Protein AF-A0AAU9JAH0-F1 (afdb_monomer)

pLDDT: mean 71.72, std 15.36, range [41.0, 96.81]

Mean predicted aligned error: 22.95 Å

Radius of gyration: 37.87 Å; Cα contacts (8 Å, |Δi|>4): 29; chains: 1; bounding box: 98×74×91 Å

Structure (mmCIF, N/CA/C/O backbone):
data_AF-A0AAU9JAH0-F1
#
_entry.id   AF-A0AAU9JAH0-F1
#
loop_
_atom_site.group_PDB
_atom_site.id
_atom_site.type_symbol
_atom_site.label_atom_id
_atom_site.label_alt_id
_atom_site.label_comp_id
_atom_site.label_asym_id
_atom_site.label_entity_id
_atom_site.label_seq_id
_atom_site.pdbx_PDB_ins_code
_atom_site.Cartn_x
_atom_site.Cartn_y
_atom_site.Cartn_z
_atom_site.occupancy
_atom_site.B_iso_or_equiv
_atom_site.auth_seq_id
_atom_site.auth_comp_id
_atom_site.auth_asym_id
_atom_site.auth_atom_id
_atom_site.pdbx_PDB_model_num
ATOM 1 N N . MET A 1 1 ? 62.229 14.758 -7.207 1.00 41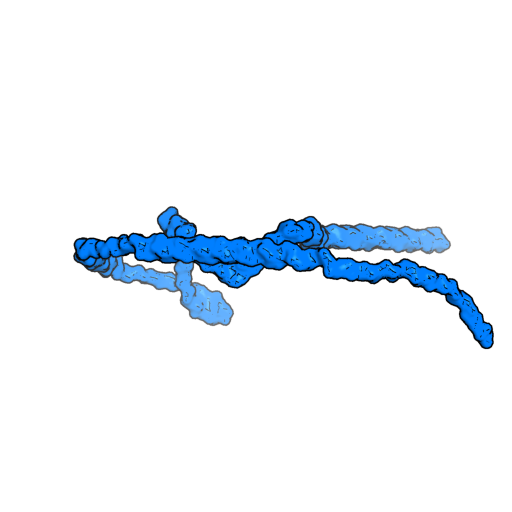.00 1 MET A N 1
ATOM 2 C CA . MET A 1 1 ? 62.268 15.992 -6.393 1.00 41.00 1 MET A CA 1
ATOM 3 C C . MET A 1 1 ? 61.024 16.781 -6.772 1.00 41.00 1 MET A C 1
ATOM 5 O O . MET A 1 1 ? 60.831 16.952 -7.964 1.00 41.00 1 MET A O 1
ATOM 9 N N . LEU A 1 2 ? 60.030 16.857 -5.874 1.00 46.00 2 LEU A N 1
ATOM 10 C CA . LEU A 1 2 ? 59.724 18.044 -5.039 1.00 46.00 2 LEU A CA 1
ATOM 11 C C . LEU A 1 2 ? 59.164 19.184 -5.923 1.00 46.00 2 LEU A C 1
ATOM 13 O O . LEU A 1 2 ? 59.814 19.528 -6.894 1.00 46.00 2 LEU A O 1
ATOM 17 N N . LEU A 1 3 ? 58.029 19.836 -5.675 1.00 46.91 3 LEU A N 1
ATOM 18 C CA . LEU A 1 3 ? 57.110 19.885 -4.540 1.00 46.91 3 LEU A CA 1
ATOM 19 C C . LEU A 1 3 ? 55.905 20.747 -4.994 1.00 46.91 3 LEU A C 1
ATOM 21 O O . LEU A 1 3 ? 56.109 21.689 -5.747 1.00 46.91 3 LEU A O 1
ATOM 25 N N . ASN A 1 4 ? 54.706 20.386 -4.535 1.00 52.72 4 ASN A N 1
ATOM 26 C CA . ASN A 1 4 ? 53.513 21.201 -4.257 1.00 52.72 4 ASN A CA 1
ATOM 27 C C . ASN A 1 4 ? 53.214 22.472 -5.073 1.00 52.72 4 ASN A C 1
ATOM 29 O O . ASN A 1 4 ? 53.900 23.468 -4.907 1.00 52.72 4 ASN A O 1
ATOM 33 N N . ASP A 1 5 ? 52.036 22.479 -5.705 1.00 54.22 5 ASP A N 1
ATOM 34 C CA . ASP A 1 5 ? 51.141 23.644 -5.721 1.00 54.22 5 ASP A CA 1
ATOM 35 C C . ASP A 1 5 ? 49.700 23.142 -5.512 1.00 54.22 5 ASP A C 1
ATOM 37 O O . ASP A 1 5 ? 49.023 22.705 -6.443 1.00 54.22 5 ASP A O 1
ATOM 41 N N . LEU A 1 6 ? 49.262 23.127 -4.247 1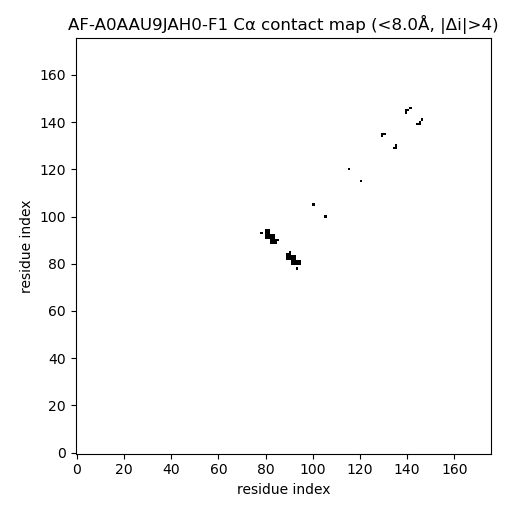.00 61.69 6 LEU A N 1
ATOM 42 C CA . LEU A 1 6 ? 47.842 23.083 -3.889 1.00 61.69 6 LEU A CA 1
ATOM 43 C C . LEU A 1 6 ? 47.337 24.534 -3.862 1.00 61.69 6 LEU A C 1
ATOM 45 O O . LEU A 1 6 ? 47.997 25.366 -3.237 1.00 61.69 6 LEU A O 1
ATOM 49 N N . PRO A 1 7 ? 46.178 24.853 -4.458 1.00 57.34 7 PRO A N 1
ATOM 50 C CA . PRO A 1 7 ? 45.516 26.117 -4.176 1.00 57.34 7 PRO A CA 1
ATOM 51 C C . PRO A 1 7 ? 45.049 26.134 -2.713 1.00 57.34 7 PRO A C 1
ATOM 53 O O . PRO A 1 7 ? 44.391 25.199 -2.257 1.00 57.34 7 PRO A O 1
ATOM 56 N N . SER A 1 8 ? 45.437 27.185 -1.986 1.00 52.28 8 SER A N 1
ATOM 57 C CA . SER A 1 8 ? 44.940 27.504 -0.647 1.00 52.28 8 SER A CA 1
ATOM 58 C C . SER A 1 8 ? 43.420 27.644 -0.668 1.00 52.28 8 SER A C 1
ATOM 60 O O . SER A 1 8 ? 42.897 28.539 -1.328 1.00 52.28 8 SER A O 1
ATOM 62 N N . ASP A 1 9 ? 42.737 26.785 0.086 1.00 51.88 9 ASP A N 1
ATOM 63 C CA . ASP A 1 9 ? 41.391 27.051 0.588 1.00 51.88 9 ASP A CA 1
ATOM 64 C C . ASP A 1 9 ? 41.479 28.246 1.548 1.00 51.88 9 ASP A C 1
ATOM 66 O O . ASP A 1 9 ? 41.999 28.140 2.664 1.00 51.88 9 ASP A O 1
ATOM 70 N N . GLU A 1 10 ? 41.006 29.403 1.092 1.00 54.75 10 GLU A N 1
ATOM 71 C CA . GLU A 1 10 ? 40.635 30.510 1.967 1.00 54.75 10 GLU A CA 1
ATOM 72 C C . GLU A 1 10 ? 39.425 30.063 2.794 1.00 54.75 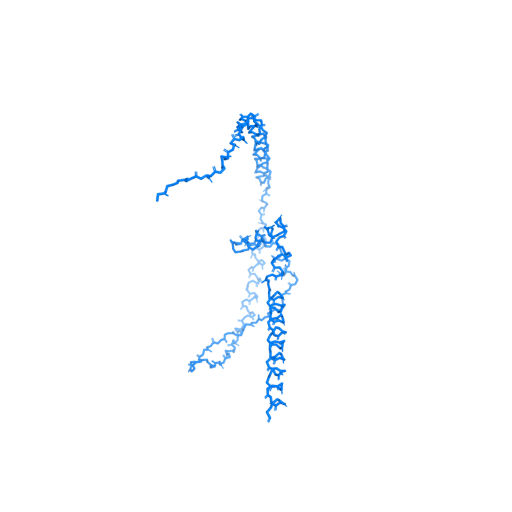10 GLU A C 1
ATOM 74 O O . GLU A 1 10 ? 38.299 29.938 2.317 1.00 54.75 10 GLU A O 1
ATOM 79 N N . SER A 1 11 ? 39.716 29.740 4.050 1.00 48.66 11 SER A N 1
ATOM 80 C CA . SER A 1 11 ? 38.765 29.364 5.085 1.00 48.66 11 SER A CA 1
ATOM 81 C C . SER A 1 11 ? 37.981 30.593 5.554 1.00 48.66 11 SER A C 1
ATOM 83 O O . SER A 1 11 ? 38.309 31.162 6.590 1.00 48.66 11 SER A O 1
ATOM 85 N N . ASP A 1 12 ? 36.931 30.965 4.824 1.00 59.16 12 ASP A N 1
ATOM 86 C CA . ASP A 1 12 ? 35.878 31.864 5.307 1.00 59.16 12 ASP A CA 1
ATOM 87 C C . ASP A 1 12 ? 34.686 31.033 5.803 1.00 59.16 12 ASP A C 1
ATOM 89 O O . ASP A 1 12 ? 33.793 30.657 5.043 1.00 59.16 12 ASP A O 1
ATOM 93 N N . SER A 1 13 ? 34.658 30.753 7.107 1.00 51.56 13 SER A N 1
ATOM 94 C CA . SER A 1 13 ? 33.395 30.544 7.818 1.00 51.56 13 SER A CA 1
ATOM 95 C C . SER A 1 13 ? 33.577 30.788 9.316 1.00 51.56 13 SER A C 1
ATOM 97 O O . SER A 1 13 ? 33.683 29.851 10.111 1.00 51.56 13 SER A O 1
ATOM 99 N N . ASP A 1 14 ? 33.570 32.063 9.698 1.00 54.78 14 ASP A N 1
ATOM 100 C CA . ASP A 1 14 ? 33.265 32.511 11.058 1.00 54.78 14 ASP A CA 1
ATOM 101 C C . ASP A 1 14 ? 31.785 32.224 11.369 1.00 54.78 14 ASP A C 1
ATOM 103 O O . ASP A 1 14 ? 30.932 33.111 11.369 1.00 54.78 14 ASP A O 1
ATOM 107 N N . TYR A 1 15 ? 31.451 30.951 11.584 1.00 61.56 15 TYR A N 1
ATOM 108 C CA . TYR A 1 15 ? 30.151 30.565 12.121 1.00 61.56 15 TYR A CA 1
ATOM 109 C C . TYR A 1 15 ? 30.260 30.439 13.642 1.00 61.56 15 TYR A C 1
ATOM 111 O O . TYR A 1 15 ? 30.583 29.377 14.175 1.00 61.56 15 TYR A O 1
ATOM 119 N N . GLU A 1 16 ? 29.997 31.541 14.344 1.00 61.97 16 GLU A N 1
ATOM 120 C CA . GLU A 1 16 ? 29.670 31.501 15.768 1.00 61.97 16 GLU A CA 1
ATOM 121 C C . GLU A 1 16 ? 28.219 31.011 15.930 1.00 61.97 16 GLU A C 1
ATOM 123 O O . GLU A 1 16 ? 27.299 31.631 15.389 1.00 61.97 16 GLU A O 1
ATOM 128 N N . PRO A 1 17 ? 27.963 29.906 16.653 1.00 49.09 17 PRO A N 1
ATOM 129 C CA . PRO A 1 17 ? 26.601 29.498 16.953 1.00 49.09 17 PRO A CA 1
ATOM 130 C C . PRO A 1 17 ? 26.022 30.419 18.035 1.00 49.09 17 PRO A C 1
ATOM 132 O O . PRO A 1 17 ? 26.436 30.382 19.196 1.00 49.09 17 PRO A O 1
ATOM 135 N N . ASP A 1 18 ? 25.043 31.233 17.648 1.00 54.09 18 ASP A N 1
ATOM 136 C CA . ASP A 1 18 ? 24.258 32.092 18.536 1.00 54.09 18 ASP A CA 1
ATOM 137 C C . ASP A 1 18 ? 23.456 31.229 19.539 1.00 54.09 18 ASP A C 1
ATOM 139 O O . ASP A 1 18 ? 22.384 30.706 19.240 1.00 54.09 18 ASP A O 1
ATOM 143 N N . GLN A 1 19 ? 23.971 31.046 20.761 1.00 51.03 19 GLN A N 1
ATOM 144 C CA . GLN A 1 19 ? 23.312 30.279 21.835 1.00 51.03 19 GLN A CA 1
ATOM 145 C C . GLN A 1 19 ? 22.232 31.082 22.589 1.00 51.03 19 GLN A C 1
ATOM 147 O O . GLN A 1 19 ? 22.224 31.127 23.819 1.00 51.03 19 GLN A O 1
ATOM 152 N N . LYS A 1 20 ? 21.316 31.763 21.891 1.00 53.59 20 LYS A N 1
ATOM 153 C CA . LYS A 1 20 ? 20.317 32.639 22.545 1.00 53.59 20 LYS A CA 1
ATOM 154 C C . LYS A 1 20 ? 18.854 32.383 22.184 1.00 53.59 20 LYS A C 1
ATOM 156 O O . LYS A 1 20 ? 18.048 33.305 22.293 1.00 53.59 20 LYS A O 1
ATOM 161 N N . GLU A 1 21 ? 18.469 31.152 21.847 1.00 51.31 21 GLU A N 1
ATOM 162 C CA . GLU A 1 21 ? 17.047 30.848 21.588 1.00 51.31 21 GLU A CA 1
ATOM 163 C C . GLU A 1 21 ? 16.408 29.762 22.473 1.00 51.31 21 GLU A C 1
ATOM 165 O O . GLU A 1 21 ? 15.179 29.676 22.518 1.00 51.31 21 GLU A O 1
ATOM 170 N N . ASP A 1 22 ? 17.169 29.035 23.297 1.00 49.78 22 ASP A N 1
ATOM 171 C CA . ASP A 1 22 ? 16.619 27.860 23.997 1.00 49.78 22 ASP A CA 1
ATOM 172 C C . ASP A 1 22 ? 15.890 28.158 25.327 1.00 49.78 22 ASP A C 1
ATOM 174 O O . ASP A 1 22 ? 15.022 27.394 25.747 1.00 49.78 22 ASP A O 1
ATOM 178 N N . GLU A 1 23 ? 16.119 29.301 25.984 1.00 52.00 23 GLU A N 1
ATOM 179 C CA . GLU A 1 23 ? 15.505 29.564 27.306 1.00 52.00 23 GLU A CA 1
ATOM 180 C C . GLU A 1 23 ? 14.025 30.002 27.263 1.00 52.00 23 GLU A C 1
ATOM 182 O O . GLU A 1 23 ? 13.372 30.123 28.305 1.00 52.00 23 GLU A O 1
ATOM 187 N N . LYS A 1 24 ? 13.440 30.243 26.080 1.00 48.84 24 LYS A N 1
ATOM 188 C CA . LYS A 1 24 ? 12.023 30.650 25.971 1.00 48.84 24 LYS A CA 1
ATOM 189 C C . LYS A 1 24 ? 11.041 29.502 25.747 1.00 48.84 24 LYS A C 1
ATOM 191 O O . LYS A 1 24 ? 9.850 29.714 25.980 1.00 48.84 24 LYS A O 1
ATOM 196 N N . GLN A 1 25 ? 11.495 28.315 25.347 1.00 47.06 25 GLN A N 1
ATOM 197 C CA . GLN A 1 25 ? 10.595 27.191 25.057 1.00 47.06 25 GLN A CA 1
ATOM 198 C C . GLN A 1 25 ? 10.293 26.319 26.290 1.00 47.06 25 GLN A C 1
ATOM 200 O O . GLN A 1 25 ? 9.156 25.878 26.449 1.00 47.06 25 GLN A O 1
ATOM 205 N N . GLU A 1 26 ? 11.213 26.198 27.254 1.00 48.56 26 GLU A N 1
ATOM 206 C CA . GLU A 1 26 ? 10.994 25.391 28.474 1.00 48.56 26 GLU A CA 1
ATOM 207 C C . GLU A 1 26 ? 9.884 25.931 29.404 1.00 48.56 26 GLU A C 1
ATOM 209 O O . GLU A 1 26 ? 9.272 25.196 30.187 1.00 48.56 26 GLU A O 1
ATOM 214 N N . LYS A 1 27 ? 9.561 27.229 29.326 1.00 49.12 27 LYS A N 1
ATOM 215 C CA . LYS A 1 27 ? 8.553 27.851 30.205 1.00 49.12 27 LYS A CA 1
ATOM 216 C C . LYS A 1 27 ? 7.116 27.746 29.678 1.00 49.12 27 LYS A C 1
ATOM 218 O O . LYS A 1 27 ? 6.179 28.053 30.418 1.00 49.12 27 LYS A O 1
ATOM 223 N N . ALA A 1 28 ? 6.935 27.344 28.419 1.00 50.09 28 ALA A N 1
ATOM 224 C CA . ALA A 1 28 ? 5.617 27.144 27.821 1.00 50.09 28 ALA A CA 1
ATOM 225 C C . ALA A 1 28 ? 5.087 25.722 28.083 1.00 50.09 28 ALA A C 1
ATOM 227 O O . ALA A 1 28 ? 3.946 25.582 28.515 1.00 50.09 28 ALA A O 1
ATOM 228 N N . GLU A 1 29 ? 5.928 24.690 27.957 1.00 53.00 29 GLU A N 1
ATOM 229 C CA . GLU A 1 29 ? 5.510 23.287 28.133 1.00 53.00 29 GLU A CA 1
ATOM 230 C C . GLU A 1 29 ? 5.166 22.905 29.584 1.00 53.00 29 GLU A C 1
ATOM 232 O O . GLU A 1 29 ? 4.332 22.029 29.823 1.00 53.00 29 GLU A O 1
ATOM 237 N N . SER A 1 30 ? 5.743 23.583 30.581 1.00 56.31 30 SER A N 1
ATOM 238 C CA . SER A 1 30 ? 5.451 23.303 31.998 1.00 56.31 30 SER A CA 1
ATOM 239 C C . SER A 1 30 ? 4.030 23.701 32.419 1.00 56.31 30 SER A C 1
ATOM 241 O O . SER A 1 30 ? 3.439 23.053 33.281 1.00 56.31 30 SER A O 1
ATOM 243 N N . ARG A 1 31 ? 3.433 24.716 31.780 1.00 58.25 31 ARG A N 1
ATOM 244 C CA . ARG A 1 31 ? 2.074 25.186 32.107 1.00 58.25 31 ARG A CA 1
ATOM 245 C C . ARG A 1 31 ? 0.983 24.249 31.599 1.00 58.25 31 ARG A C 1
ATOM 247 O O . ARG A 1 31 ? -0.061 24.123 32.241 1.00 58.25 31 ARG A O 1
ATOM 254 N N . ASP A 1 32 ? 1.233 23.577 30.482 1.00 60.47 32 ASP A N 1
ATOM 255 C CA . ASP A 1 32 ? 0.269 22.659 29.876 1.00 60.47 32 ASP A CA 1
ATOM 256 C C . ASP A 1 32 ? 0.224 21.310 30.614 1.00 60.47 32 ASP A C 1
ATOM 258 O O . ASP A 1 32 ? -0.847 20.716 30.763 1.00 60.47 32 ASP A O 1
ATOM 262 N N . LEU A 1 33 ? 1.350 20.873 31.193 1.00 59.50 33 LEU A N 1
ATOM 263 C CA . LEU A 1 33 ? 1.415 19.674 32.038 1.00 59.50 33 LEU A CA 1
ATOM 264 C C . LEU A 1 33 ? 0.647 19.829 33.358 1.00 59.50 33 LEU A C 1
ATOM 266 O O . LEU A 1 33 ? 0.005 18.878 33.810 1.00 59.50 33 LEU A O 1
ATOM 270 N N . ASP A 1 34 ? 0.677 21.012 33.970 1.00 69.38 34 ASP A N 1
ATOM 271 C CA . ASP A 1 34 ? -0.043 21.266 35.223 1.00 69.38 34 ASP A CA 1
ATOM 272 C C . ASP A 1 34 ? -1.559 21.356 35.002 1.00 69.38 34 ASP A C 1
ATOM 274 O O . ASP A 1 34 ? -2.345 20.879 35.826 1.00 69.38 34 ASP A O 1
ATOM 278 N N . LYS A 1 35 ? -1.984 21.871 33.842 1.00 74.56 35 LYS A N 1
ATOM 279 C CA . LYS A 1 35 ? -3.397 21.923 33.449 1.00 74.56 35 LYS A CA 1
ATOM 280 C C . LYS A 1 35 ? -3.964 20.525 33.168 1.00 74.56 35 LYS A C 1
ATOM 282 O O . LYS A 1 35 ? -5.052 20.204 33.640 1.00 74.56 35 LYS A O 1
ATOM 287 N N . ALA A 1 36 ? -3.190 19.665 32.500 1.00 73.25 36 ALA A N 1
ATOM 288 C CA . ALA A 1 36 ? -3.570 18.277 32.229 1.00 73.25 36 ALA A CA 1
ATOM 289 C C . ALA A 1 36 ? -3.660 17.412 33.504 1.00 73.25 36 ALA A C 1
ATOM 291 O O . ALA A 1 36 ? -4.523 16.537 33.612 1.00 73.25 36 ALA A O 1
ATOM 292 N N . LYS A 1 37 ? -2.798 17.660 34.501 1.00 76.75 37 LYS A N 1
ATOM 293 C CA . LYS A 1 37 ? -2.857 16.962 35.799 1.00 76.75 37 LYS A CA 1
ATOM 294 C C . LYS A 1 37 ? -4.109 17.329 36.598 1.00 76.75 37 LYS A C 1
ATOM 296 O O . LYS A 1 37 ? -4.732 16.435 37.168 1.00 76.75 37 LYS A O 1
ATOM 301 N N . ALA A 1 38 ? -4.503 18.603 36.596 1.00 76.19 38 ALA A N 1
ATOM 302 C CA . ALA A 1 38 ? -5.715 19.057 37.278 1.00 76.19 38 ALA A CA 1
ATOM 303 C C . ALA A 1 38 ? -6.996 18.455 36.665 1.00 76.19 38 ALA A C 1
ATOM 305 O O . ALA A 1 38 ? -7.920 18.087 37.390 1.00 76.19 38 ALA A O 1
ATOM 306 N N . GLU A 1 39 ? -7.036 18.293 35.340 1.00 75.62 39 GLU A N 1
ATOM 307 C CA . GLU A 1 39 ? -8.181 17.712 34.629 1.00 75.62 39 GLU A CA 1
ATOM 308 C C . GLU A 1 39 ? -8.333 16.201 34.905 1.00 75.62 39 GLU A C 1
ATOM 310 O O . GLU A 1 39 ? -9.437 15.706 35.136 1.00 75.62 39 GLU A O 1
ATOM 315 N N . LEU A 1 40 ? -7.218 15.465 35.006 1.00 73.00 40 LEU A N 1
ATOM 316 C CA . LEU A 1 40 ? -7.220 14.051 35.406 1.00 73.00 40 LEU A CA 1
ATOM 317 C C . LEU A 1 40 ? -7.741 13.828 36.832 1.00 73.00 40 LEU A C 1
ATOM 319 O O . LEU A 1 40 ? -8.394 12.816 37.105 1.00 73.00 40 LEU A O 1
ATOM 323 N N . GLU A 1 41 ? -7.455 14.749 37.749 1.00 78.75 41 GLU A N 1
ATOM 324 C CA . GLU A 1 41 ? -7.884 14.639 39.143 1.00 78.75 41 GLU A CA 1
ATOM 325 C C . GLU A 1 41 ? -9.389 14.907 39.305 1.00 78.75 41 GLU A C 1
ATOM 327 O O . GLU A 1 41 ? -10.057 14.202 40.067 1.00 78.75 41 GLU A O 1
ATOM 332 N N . GLN A 1 42 ? -9.952 15.818 38.504 1.00 70.88 42 GLN A N 1
ATOM 333 C CA . GLN A 1 42 ? -11.401 16.049 38.435 1.00 70.88 42 GLN A CA 1
ATOM 334 C C . GLN A 1 42 ? -12.154 14.833 37.878 1.00 70.88 42 GLN A C 1
ATOM 336 O O . GLN A 1 42 ? -13.117 14.374 38.494 1.00 70.88 42 GLN A O 1
ATOM 341 N N . ILE A 1 43 ? -11.664 14.226 36.791 1.00 71.50 43 ILE A N 1
ATOM 342 C CA . ILE A 1 43 ? -12.269 13.011 36.212 1.00 71.50 43 ILE A CA 1
ATOM 343 C C . ILE A 1 43 ? -12.263 11.857 37.228 1.00 71.50 43 ILE A C 1
ATOM 345 O O . ILE A 1 43 ? -13.221 11.086 37.326 1.00 71.50 43 ILE A O 1
ATOM 349 N N . LYS A 1 44 ? -11.201 11.734 38.031 1.00 73.12 44 LYS A N 1
ATOM 350 C CA . LYS A 1 44 ? -11.092 10.687 39.057 1.00 73.12 44 LYS A CA 1
ATOM 351 C C . LYS A 1 44 ? -12.114 10.865 40.186 1.00 73.12 44 LYS A C 1
ATOM 353 O O . LYS A 1 44 ? -12.617 9.868 40.707 1.00 73.12 44 LYS A O 1
ATOM 358 N N . GLN A 1 45 ? -12.437 12.106 40.547 1.00 66.44 45 GLN A N 1
ATOM 359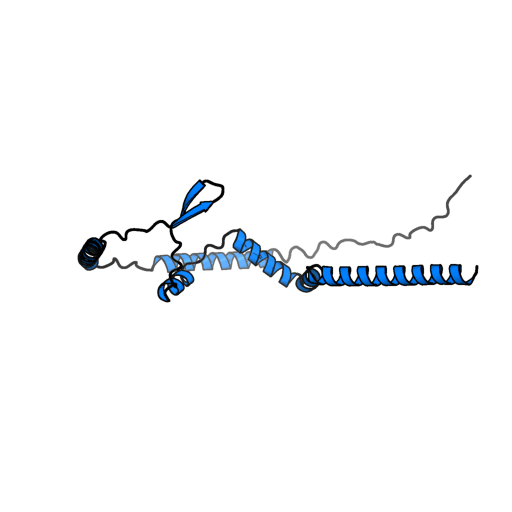 C CA . GLN A 1 45 ? -13.474 12.405 41.536 1.00 66.44 45 GLN A CA 1
ATOM 360 C C . GLN A 1 45 ? -14.890 12.181 40.978 1.00 66.44 45 GLN A C 1
ATOM 362 O O . GLN A 1 45 ? -15.726 11.624 41.689 1.00 66.44 45 GLN A O 1
ATOM 367 N N . GLU A 1 46 ? -15.150 12.503 39.706 1.00 61.66 46 GLU A N 1
ATOM 368 C CA . GLU A 1 46 ? -16.452 12.249 39.062 1.00 61.66 46 GLU A CA 1
ATOM 369 C C . GLU A 1 46 ? -16.771 10.755 38.898 1.00 61.66 46 GLU A C 1
ATOM 371 O O . GLU A 1 46 ? -17.916 10.339 39.071 1.00 61.66 46 GLU A O 1
ATOM 376 N N . VAL A 1 47 ? -15.772 9.905 38.643 1.00 58.72 47 VAL A N 1
ATOM 377 C CA . VAL A 1 47 ? -15.987 8.447 38.560 1.00 58.72 47 VAL A CA 1
ATOM 378 C C . VAL A 1 47 ? -16.306 7.835 39.934 1.00 58.72 47 VAL A C 1
ATOM 380 O O . VAL A 1 47 ? -17.006 6.825 40.014 1.00 58.72 47 VAL A O 1
ATOM 383 N N . SER A 1 48 ? -15.859 8.453 41.032 1.00 49.53 48 SER A N 1
ATOM 384 C CA . SER A 1 48 ? -16.080 7.937 42.390 1.00 49.53 48 SER A CA 1
ATOM 385 C C . SER A 1 48 ? -17.497 8.181 42.934 1.00 49.53 48 SER A C 1
ATOM 387 O O . SER A 1 48 ? -17.858 7.574 43.944 1.00 49.53 48 SER A O 1
ATOM 389 N N . THR A 1 49 ? -18.305 9.046 42.314 1.00 49.22 49 THR A N 1
ATOM 390 C CA . THR A 1 49 ? -19.662 9.386 42.790 1.00 49.22 49 THR A CA 1
ATOM 391 C C . THR A 1 49 ? -20.775 8.601 42.094 1.00 49.22 49 THR A C 1
ATOM 393 O O . THR A 1 49 ? -21.940 8.710 42.487 1.00 49.22 49 THR A O 1
ATOM 396 N N . GLN A 1 50 ? -20.445 7.731 41.132 1.00 50.00 50 GLN A N 1
ATOM 397 C CA . GLN A 1 50 ? -21.412 6.794 40.561 1.00 50.00 50 GLN A CA 1
ATOM 398 C C . GLN A 1 50 ? -21.696 5.654 41.544 1.00 50.00 50 GLN A C 1
ATOM 400 O O . GLN A 1 50 ? -21.048 4.610 41.585 1.00 50.00 50 GLN A O 1
ATOM 405 N N . LYS A 1 51 ? -22.703 5.915 42.372 1.00 49.62 51 LYS A N 1
ATOM 406 C CA . LYS A 1 51 ? -23.389 5.000 43.278 1.00 49.62 51 LYS A CA 1
ATOM 407 C C . LYS A 1 51 ? -23.812 3.738 42.512 1.00 49.62 51 LYS A C 1
ATOM 409 O O . LYS A 1 51 ? -24.788 3.751 41.771 1.00 49.62 51 LYS A O 1
ATOM 414 N N . ILE A 1 52 ? -23.066 2.650 42.691 1.00 48.69 52 ILE A N 1
ATOM 415 C CA . ILE A 1 52 ? -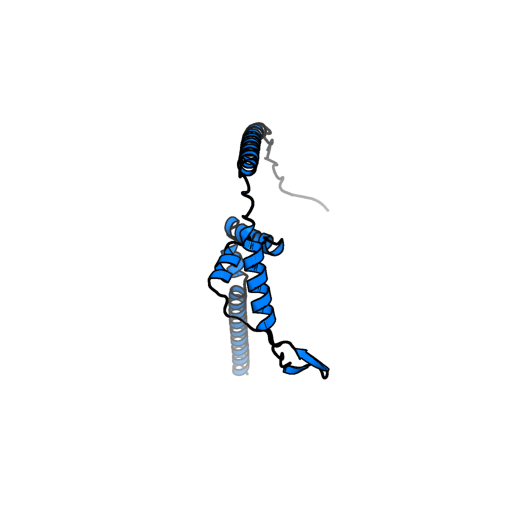23.429 1.322 42.187 1.00 48.69 52 ILE A CA 1
ATOM 416 C C . ILE A 1 52 ? -24.662 0.863 42.972 1.00 48.69 52 ILE A C 1
ATOM 418 O O . ILE A 1 52 ? -24.577 0.508 44.150 1.00 48.69 52 ILE A O 1
ATOM 422 N N . GLU A 1 53 ? -25.827 0.924 42.334 1.00 49.81 53 GLU A N 1
ATOM 423 C CA . GLU A 1 53 ? -27.059 0.357 42.869 1.00 49.81 53 GLU A CA 1
ATOM 424 C C . GLU A 1 53 ? -26.921 -1.168 42.945 1.00 49.81 53 GLU A C 1
ATOM 426 O O . GLU A 1 53 ? -26.601 -1.843 41.967 1.00 49.81 53 GLU A O 1
ATOM 431 N N . LYS A 1 54 ? -27.134 -1.715 44.145 1.00 59.16 54 LYS A N 1
ATOM 432 C CA . LYS A 1 54 ? -27.137 -3.159 44.387 1.00 59.16 54 LYS A CA 1
ATOM 433 C C . LYS A 1 54 ? -28.268 -3.807 43.569 1.00 59.16 54 LYS A C 1
ATOM 435 O O . LYS A 1 54 ? -29.402 -3.327 43.651 1.00 59.16 54 LYS A O 1
ATOM 440 N N . PRO A 1 55 ? -28.012 -4.891 42.815 1.00 44.25 55 PRO A N 1
ATOM 441 C CA . PRO A 1 55 ? -29.067 -5.584 42.092 1.00 44.25 55 PRO A CA 1
ATOM 442 C C . PRO A 1 55 ? -30.034 -6.259 43.075 1.00 44.25 55 PRO A C 1
ATOM 444 O O . PRO A 1 55 ? -29.626 -6.864 44.064 1.00 44.25 55 PRO A O 1
ATOM 447 N N . LYS A 1 56 ? -31.329 -6.108 42.790 1.00 51.25 56 LYS A N 1
ATOM 448 C CA . LYS A 1 56 ? -32.461 -6.608 43.578 1.00 51.25 56 LYS A CA 1
ATOM 449 C C . LYS A 1 56 ? -32.445 -8.145 43.642 1.00 51.25 56 LYS A C 1
ATOM 451 O O . LYS A 1 56 ? -32.264 -8.810 42.625 1.00 51.25 56 LYS A O 1
ATOM 456 N N . GLU A 1 57 ? -32.685 -8.687 44.833 1.00 56.56 57 GLU A N 1
ATOM 457 C CA . GLU A 1 57 ? -32.559 -10.109 45.211 1.00 56.56 57 GLU A CA 1
ATOM 458 C C . GLU A 1 57 ? -33.539 -11.065 44.491 1.00 56.56 57 GLU A C 1
ATOM 460 O O . GLU A 1 57 ? -33.330 -12.275 44.482 1.00 56.56 57 GLU A O 1
ATOM 465 N N . ASN A 1 58 ? -34.540 -10.541 43.778 1.00 57.53 58 ASN A N 1
ATOM 466 C CA . ASN A 1 58 ? -35.566 -11.332 43.077 1.00 57.53 58 ASN A CA 1
ATOM 467 C C . ASN A 1 58 ? -35.057 -12.064 41.813 1.00 57.53 58 ASN A C 1
ATOM 469 O O . ASN A 1 58 ? -35.817 -12.776 41.166 1.00 57.53 58 ASN A O 1
ATOM 473 N N . SER A 1 59 ? -33.785 -11.883 41.447 1.00 60.38 59 SER A N 1
ATOM 474 C CA . SER A 1 59 ? -33.155 -12.487 40.261 1.00 60.38 59 SER A CA 1
ATOM 475 C C . SER A 1 59 ? -32.648 -13.917 40.505 1.00 60.38 59 SER A C 1
ATOM 477 O O . SER A 1 59 ? -32.561 -14.717 39.574 1.00 60.38 59 SER A O 1
ATOM 479 N N . LEU A 1 60 ? -32.343 -14.283 41.756 1.00 65.69 60 LEU A N 1
ATOM 480 C CA . LEU A 1 60 ? -31.703 -15.571 42.052 1.00 65.69 60 LEU A CA 1
ATOM 481 C C . LEU A 1 60 ? -32.641 -16.765 41.841 1.00 65.69 60 LEU A C 1
ATOM 483 O O . LEU A 1 60 ? -32.218 -17.785 41.303 1.00 65.69 60 LEU A O 1
ATOM 487 N N . GLU A 1 61 ? -33.915 -16.643 42.206 1.00 74.00 61 GLU A N 1
ATOM 488 C CA . GLU A 1 61 ? -34.891 -17.725 42.027 1.00 74.00 61 GLU A CA 1
ATOM 489 C C . GLU A 1 61 ? -35.239 -17.945 40.551 1.00 74.00 61 GLU A C 1
ATOM 491 O O . GLU A 1 61 ? -35.348 -19.084 40.091 1.00 74.00 61 GLU A O 1
ATOM 496 N N . GLU A 1 62 ? -35.342 -16.861 39.781 1.00 69.88 62 GLU A N 1
ATOM 497 C CA . GLU A 1 62 ? -35.575 -16.923 38.339 1.00 69.88 62 GLU A CA 1
ATOM 498 C C . GLU A 1 62 ? -34.354 -17.508 37.612 1.00 69.88 62 GLU A C 1
ATOM 500 O O . GLU A 1 62 ? -34.500 -18.398 36.769 1.00 69.88 62 GLU A O 1
ATOM 505 N N . ALA A 1 63 ? -33.141 -17.123 38.023 1.00 71.44 63 ALA A N 1
ATOM 506 C CA . ALA A 1 63 ? -31.893 -17.685 37.512 1.00 71.44 63 ALA A CA 1
ATOM 507 C C . ALA A 1 63 ? -31.751 -19.186 37.818 1.00 71.44 63 ALA A C 1
ATOM 509 O O . ALA A 1 63 ? -31.339 -19.952 36.945 1.00 71.44 63 ALA A O 1
ATOM 510 N N . LEU A 1 64 ? -32.134 -19.639 39.017 1.00 79.19 64 LEU A N 1
ATOM 511 C CA . LEU A 1 64 ? -32.105 -21.060 39.382 1.00 79.19 64 LEU A CA 1
ATOM 512 C C . LEU A 1 64 ? -33.124 -21.880 38.582 1.00 79.19 64 LEU A C 1
ATOM 514 O O . LEU A 1 64 ? -32.813 -22.990 38.145 1.00 79.19 64 LEU A O 1
ATOM 518 N N . LYS A 1 65 ? -34.311 -21.324 38.324 1.00 79.62 65 LYS A N 1
ATOM 519 C CA . LYS A 1 65 ? -35.357 -21.976 37.524 1.00 79.62 65 LYS A CA 1
ATOM 520 C C . LYS A 1 65 ? -34.961 -22.089 36.049 1.00 79.62 65 LYS A C 1
ATOM 522 O O . LYS A 1 65 ? -35.213 -23.115 35.417 1.00 79.62 65 LYS A O 1
ATOM 527 N N . ILE A 1 66 ? -34.282 -21.073 35.514 1.00 77.06 66 ILE A N 1
ATOM 528 C CA . ILE A 1 66 ? -33.688 -21.102 34.171 1.00 77.06 66 ILE A CA 1
ATOM 529 C C . ILE A 1 66 ? -32.551 -22.131 34.113 1.00 77.06 66 ILE A C 1
ATOM 531 O O . ILE A 1 66 ? -32.512 -22.939 33.186 1.00 77.06 66 ILE A O 1
ATOM 535 N N . ALA A 1 67 ? -31.674 -22.172 35.119 1.00 73.12 67 ALA A N 1
ATOM 536 C CA . ALA A 1 67 ? -30.574 -23.134 35.186 1.00 73.12 67 ALA A CA 1
ATOM 537 C C . ALA A 1 67 ? -31.065 -24.593 35.253 1.00 73.12 67 ALA A C 1
ATOM 539 O O . ALA A 1 67 ? -30.517 -25.457 34.569 1.00 73.12 67 ALA A O 1
ATOM 540 N N . GLN A 1 68 ? -32.124 -24.873 36.021 1.00 76.31 68 GLN A N 1
ATOM 541 C CA . GLN A 1 68 ? -32.749 -26.200 36.058 1.00 76.31 68 GLN A CA 1
ATOM 542 C C . GLN A 1 68 ? -33.370 -26.577 34.708 1.00 76.31 68 GLN A C 1
ATOM 544 O O . GLN A 1 68 ? -33.136 -27.681 34.220 1.00 76.31 68 GLN A O 1
ATOM 549 N N . LYS A 1 69 ? -34.065 -25.641 34.050 1.00 75.50 69 LYS A N 1
ATOM 550 C CA . LYS A 1 69 ? -34.664 -25.882 32.731 1.00 75.50 69 LYS A CA 1
ATOM 551 C C . LYS A 1 69 ? -33.620 -26.126 31.635 1.00 75.50 69 LYS A C 1
ATOM 553 O O . LYS A 1 69 ? -33.857 -26.930 30.737 1.00 75.50 69 LYS A O 1
ATOM 558 N N . ILE A 1 70 ? -32.456 -25.480 31.722 1.00 67.56 70 ILE A N 1
ATOM 559 C CA . ILE A 1 70 ? -31.321 -25.739 30.823 1.00 67.56 70 ILE A CA 1
ATOM 560 C C . ILE A 1 70 ? -30.761 -27.146 31.072 1.00 67.56 70 ILE A C 1
ATOM 562 O O . ILE A 1 70 ? -30.584 -27.902 30.117 1.00 67.56 70 ILE A O 1
ATOM 566 N N . LYS A 1 71 ? -30.586 -27.535 32.343 1.00 69.06 71 LYS A N 1
ATOM 567 C CA . LYS A 1 71 ? -30.058 -28.851 32.737 1.00 69.06 71 LYS A CA 1
ATOM 568 C C . LYS A 1 71 ? -30.948 -30.024 32.303 1.00 69.06 71 LYS A C 1
ATOM 570 O O . LYS A 1 71 ? -30.430 -31.094 32.007 1.00 69.06 71 LYS A O 1
ATOM 575 N N . GLU A 1 72 ? -32.262 -29.829 32.227 1.00 60.41 72 GLU A N 1
ATOM 576 C CA . GLU A 1 72 ? -33.214 -30.841 31.736 1.00 60.41 72 GLU A CA 1
ATOM 577 C C . GLU A 1 72 ? -33.251 -30.951 30.200 1.00 60.41 72 GLU A C 1
ATOM 579 O O . GLU A 1 72 ? -33.615 -31.997 29.667 1.00 60.41 72 GLU A O 1
ATOM 584 N N . SER A 1 73 ? -32.841 -29.903 29.475 1.00 57.00 73 SER A N 1
ATOM 585 C CA . SER A 1 73 ? -32.803 -29.891 28.002 1.00 57.00 73 SER A CA 1
ATOM 586 C C . SER A 1 73 ? -31.485 -30.394 27.394 1.00 57.00 73 SER A C 1
ATOM 588 O O . SER A 1 73 ? -31.412 -30.639 26.190 1.00 57.00 73 SER A O 1
ATOM 590 N N . GLU A 1 74 ? -30.452 -30.604 28.214 1.00 51.38 74 GLU A N 1
ATOM 591 C CA . GLU A 1 74 ? -29.166 -31.174 27.805 1.00 51.38 74 GLU A CA 1
ATOM 592 C C . GLU A 1 74 ? -29.149 -32.702 27.980 1.00 51.38 74 GLU A C 1
ATOM 594 O O . GLU A 1 74 ? -28.325 -33.271 28.696 1.00 51.38 74 GLU A O 1
ATOM 599 N N . SER A 1 75 ? -30.017 -33.415 27.254 1.00 52.91 75 SER A N 1
ATOM 600 C CA . SER A 1 75 ? -29.632 -34.757 26.811 1.00 52.91 75 SER A CA 1
ATOM 601 C C . SER A 1 75 ? -28.424 -34.571 25.889 1.00 52.91 75 SER A C 1
ATOM 603 O O . SER A 1 75 ? -28.573 -34.068 24.773 1.00 52.91 75 SER A O 1
ATOM 605 N N . ALA A 1 76 ? -27.234 -34.868 26.412 1.00 52.22 76 ALA A N 1
ATOM 606 C CA . ALA A 1 76 ? -25.933 -34.590 25.813 1.00 52.22 76 ALA A CA 1
ATOM 607 C C . ALA A 1 76 ? -25.933 -34.695 24.272 1.00 52.22 76 ALA A C 1
ATOM 609 O O . ALA A 1 76 ? -26.251 -35.765 23.738 1.00 52.22 76 ALA A O 1
ATOM 610 N N . PRO A 1 77 ? -25.556 -33.636 23.527 1.00 52.00 77 PRO A N 1
ATOM 611 C CA . PRO A 1 77 ? -25.369 -33.766 22.095 1.00 52.00 77 PRO A CA 1
ATOM 612 C C . PRO A 1 77 ? -24.197 -34.720 21.878 1.00 52.00 77 PRO A C 1
ATOM 614 O O . PRO A 1 77 ? -23.057 -34.408 22.224 1.00 52.00 77 PRO A O 1
ATOM 617 N N . GLN A 1 78 ? -24.475 -35.900 21.324 1.00 54.19 78 GLN A N 1
ATOM 618 C CA . GLN A 1 78 ? -23.441 -36.820 20.870 1.00 54.19 78 GLN A CA 1
ATOM 619 C C . GLN A 1 78 ? -22.602 -36.094 19.811 1.00 54.19 78 GLN A C 1
ATOM 621 O O . GLN A 1 78 ? -22.994 -35.981 18.649 1.00 54.19 78 GLN A O 1
ATOM 626 N N . MET A 1 79 ? -21.465 -35.532 20.228 1.00 50.47 79 MET A N 1
ATOM 627 C CA . MET A 1 79 ? -20.514 -34.890 19.333 1.00 50.47 79 MET A CA 1
ATOM 628 C C . MET A 1 79 ? -19.900 -35.975 18.456 1.00 50.47 79 MET A C 1
ATOM 630 O O . MET A 1 79 ? -19.013 -36.713 18.879 1.00 50.47 79 MET A O 1
ATOM 634 N N . GLN A 1 80 ? -20.408 -36.101 17.233 1.00 61.66 80 GLN A N 1
ATOM 635 C CA . GLN A 1 80 ? -19.829 -36.991 16.239 1.00 61.66 80 GLN A CA 1
ATOM 636 C C . GLN A 1 80 ? -18.448 -36.447 15.861 1.00 61.66 80 GLN A C 1
ATOM 638 O O . GLN A 1 80 ? -18.320 -35.388 15.245 1.00 61.66 80 GLN A O 1
ATOM 643 N N . THR A 1 81 ? -17.403 -37.151 16.290 1.00 59.19 81 THR A N 1
ATOM 644 C CA . THR A 1 81 ? -16.022 -36.841 15.934 1.00 59.19 81 THR A CA 1
ATOM 645 C C . THR A 1 81 ? -15.784 -37.221 14.477 1.00 59.19 81 THR A C 1
ATOM 647 O O . THR A 1 81 ? -16.092 -38.332 14.040 1.00 59.19 81 THR A O 1
ATOM 650 N N . ILE A 1 82 ? -15.239 -36.288 13.696 1.00 66.50 82 ILE A N 1
ATOM 651 C CA . ILE A 1 82 ? -14.859 -36.563 12.311 1.00 66.50 82 ILE A CA 1
ATOM 652 C C . ILE A 1 82 ? -13.472 -37.206 12.353 1.00 66.50 82 ILE A C 1
ATOM 654 O O . ILE A 1 82 ? -12.508 -36.593 12.811 1.00 66.50 82 ILE A O 1
ATOM 658 N N . LYS A 1 83 ? -13.368 -38.456 11.894 1.00 68.69 83 LYS A N 1
ATOM 659 C CA . LYS A 1 83 ? -12.085 -39.159 11.771 1.00 68.69 83 LYS A CA 1
ATOM 660 C C . LYS A 1 83 ? -11.328 -38.588 10.570 1.00 68.69 83 LYS A C 1
ATOM 662 O O . LYS A 1 83 ? -11.677 -38.893 9.432 1.00 68.69 83 LYS A O 1
ATOM 667 N N . ALA A 1 84 ? -10.306 -37.772 10.816 1.00 67.00 84 ALA A N 1
ATOM 668 C CA . ALA A 1 84 ? -9.401 -37.275 9.784 1.00 67.00 84 ALA A CA 1
ATOM 669 C C . ALA A 1 84 ? -8.007 -37.899 9.967 1.00 67.00 84 ALA A C 1
ATOM 671 O O . ALA A 1 84 ? -7.507 -38.006 11.086 1.00 67.00 84 ALA A O 1
ATOM 672 N N . LYS A 1 85 ? -7.388 -38.333 8.863 1.00 71.19 85 LYS A N 1
ATOM 673 C CA . LYS A 1 85 ? -6.026 -38.885 8.855 1.00 71.19 85 LYS A CA 1
ATOM 674 C C . LYS A 1 85 ? -5.048 -37.781 8.468 1.00 71.19 85 LYS A C 1
ATOM 676 O O . LYS A 1 85 ? -5.181 -37.218 7.383 1.00 71.19 85 LYS A O 1
ATOM 681 N N . PHE A 1 86 ? -4.062 -37.501 9.314 1.00 71.19 86 PHE A N 1
ATOM 682 C CA . PHE A 1 86 ? -2.959 -36.593 8.995 1.00 71.19 86 PHE A CA 1
ATOM 683 C C . PHE A 1 86 ? -1.640 -37.247 9.406 1.00 71.19 86 PHE A C 1
ATOM 685 O O . PHE A 1 86 ? -1.536 -37.778 10.504 1.00 71.19 86 PHE A O 1
ATOM 692 N N . ALA A 1 87 ? -0.656 -37.264 8.502 1.00 71.50 87 ALA A N 1
ATOM 693 C CA . ALA A 1 87 ? 0.666 -37.861 8.735 1.00 71.50 87 ALA A CA 1
ATOM 694 C C . ALA A 1 87 ? 0.653 -39.318 9.267 1.00 71.50 87 ALA A C 1
ATOM 696 O O . ALA A 1 87 ? 1.556 -39.733 9.981 1.00 71.50 87 ALA A O 1
ATOM 697 N N . GLY A 1 88 ? -0.367 -40.110 8.912 1.00 76.56 88 GLY A N 1
ATOM 698 C CA . GLY A 1 88 ? -0.498 -41.506 9.355 1.00 76.56 88 GLY A CA 1
ATOM 699 C C . GLY A 1 88 ? -1.117 -41.688 10.745 1.00 76.56 88 GLY A C 1
ATOM 700 O O . GLY A 1 88 ? -1.426 -42.819 11.115 1.00 76.56 88 GLY A O 1
ATOM 701 N N . GLU A 1 89 ? -1.387 -40.603 11.471 1.00 67.56 89 GLU A N 1
ATOM 702 C CA . GLU A 1 89 ? -2.005 -40.623 12.795 1.00 67.56 89 GLU A CA 1
ATOM 703 C C . GLU A 1 89 ? -3.482 -40.198 12.713 1.00 67.56 89 GLU A C 1
ATOM 705 O O . GLU A 1 89 ? -3.866 -39.299 11.954 1.00 67.56 89 GLU A O 1
ATOM 710 N N . ASN A 1 90 ? -4.353 -40.902 13.446 1.00 75.81 90 ASN A N 1
ATOM 711 C CA . ASN A 1 90 ? -5.780 -40.581 13.488 1.00 75.81 90 ASN A CA 1
ATOM 712 C C . ASN A 1 90 ? -6.005 -39.488 14.536 1.00 75.81 90 ASN A C 1
ATOM 714 O O . ASN A 1 90 ? -6.021 -39.773 15.731 1.00 75.81 90 ASN A O 1
ATOM 718 N N . LEU A 1 91 ? -6.212 -38.252 14.087 1.00 65.31 91 LEU A N 1
ATOM 719 C CA . LEU A 1 91 ? -6.522 -37.131 14.969 1.00 65.31 91 LEU A CA 1
ATOM 720 C C . LEU A 1 91 ? -8.041 -36.958 15.069 1.00 65.31 91 LEU A C 1
ATOM 722 O O . LEU A 1 91 ? -8.745 -36.829 14.064 1.00 65.31 91 LEU A O 1
ATOM 726 N N . GLY A 1 92 ? -8.555 -36.955 16.300 1.00 68.88 92 GLY A N 1
ATOM 727 C CA . GLY A 1 92 ? -9.937 -36.581 16.584 1.00 68.88 92 GLY A CA 1
ATOM 728 C C . GLY A 1 92 ? -10.082 -35.065 16.518 1.00 68.88 92 GLY A C 1
ATOM 729 O O . GLY A 1 92 ? -9.711 -34.372 17.460 1.00 68.88 92 GLY A O 1
ATOM 730 N N . VAL A 1 93 ? -10.609 -34.540 15.410 1.00 67.44 93 VAL A N 1
ATOM 731 C CA . VAL A 1 93 ? -10.837 -33.098 15.250 1.00 67.44 93 VAL A CA 1
ATOM 732 C C . VAL A 1 93 ? -12.290 -32.778 15.591 1.00 67.44 93 VAL A C 1
ATOM 734 O O . VAL A 1 93 ? -13.219 -33.337 15.002 1.00 67.44 93 VAL A O 1
ATOM 737 N N . LEU A 1 94 ? -12.492 -31.872 16.552 1.00 71.88 94 LEU A N 1
ATOM 738 C CA . LEU A 1 94 ? -13.815 -31.333 16.860 1.00 71.88 94 LEU A CA 1
ATOM 739 C C . LEU A 1 94 ? -14.278 -30.424 15.710 1.00 71.88 94 LEU A C 1
ATOM 741 O O . LEU A 1 94 ? -13.502 -29.580 15.250 1.00 71.88 94 LEU A O 1
ATOM 745 N N . PRO A 1 95 ? -15.527 -30.556 15.233 1.00 67.31 95 PRO A N 1
ATOM 746 C CA . PRO A 1 95 ? -16.036 -29.695 14.177 1.00 67.31 95 PRO A CA 1
ATOM 747 C C . PRO A 1 95 ? -16.097 -28.245 14.673 1.00 67.31 95 PRO A C 1
ATOM 749 O O . PRO A 1 95 ? -16.866 -27.913 15.576 1.00 67.31 95 PRO A O 1
ATOM 752 N N . ILE A 1 96 ? -15.296 -27.364 14.064 1.00 69.69 96 ILE A N 1
ATOM 753 C CA . ILE A 1 96 ? -15.348 -25.921 14.323 1.00 69.69 96 ILE A CA 1
ATOM 754 C C . ILE A 1 96 ? -16.689 -25.410 13.792 1.00 69.69 96 ILE A C 1
ATOM 756 O O . ILE A 1 96 ? -16.858 -25.138 12.599 1.00 69.69 96 ILE A O 1
ATOM 760 N N . LYS A 1 97 ? -17.672 -25.294 14.687 1.00 65.12 97 LYS A N 1
ATOM 761 C CA . LYS A 1 97 ? -18.970 -24.701 14.383 1.00 65.12 97 LYS A CA 1
ATOM 762 C C . LYS A 1 97 ? -18.758 -23.204 14.173 1.00 65.12 97 LYS A C 1
ATOM 764 O O . LYS A 1 97 ? -18.729 -22.430 15.123 1.00 65.12 97 LYS A O 1
ATOM 769 N N . ARG A 1 98 ? -18.605 -22.794 12.910 1.00 67.19 98 ARG A N 1
ATOM 770 C CA . ARG A 1 98 ? -18.685 -21.387 12.494 1.00 67.19 98 ARG A CA 1
ATOM 771 C C . ARG A 1 98 ? -20.133 -20.922 12.655 1.00 67.19 98 ARG A C 1
ATOM 773 O O . ARG A 1 98 ? -20.900 -20.897 11.697 1.00 67.19 98 ARG A O 1
ATOM 780 N N . GLY A 1 99 ? -20.534 -20.663 13.899 1.00 70.81 99 GLY A N 1
ATOM 781 C CA . GLY A 1 99 ? -21.823 -20.064 14.216 1.00 70.81 99 GLY A CA 1
ATOM 782 C C . GLY A 1 99 ? -21.910 -18.687 13.569 1.00 70.81 99 GLY A C 1
ATOM 783 O O . GLY A 1 99 ? -20.943 -17.927 13.598 1.00 70.81 99 GLY A O 1
ATOM 784 N N . ARG A 1 100 ? -23.051 -18.372 12.950 1.00 73.56 100 ARG A N 1
ATOM 785 C CA . ARG A 1 100 ? -23.311 -17.002 12.506 1.00 73.56 100 ARG A CA 1
ATOM 786 C C . ARG A 1 100 ? -23.386 -16.131 13.756 1.00 73.56 100 ARG A C 1
ATOM 788 O O . ARG A 1 100 ? -24.206 -16.408 14.626 1.00 73.56 100 ARG A O 1
ATOM 795 N N . ALA A 1 101 ? -22.502 -15.143 13.856 1.00 78.25 101 ALA A N 1
ATOM 796 C CA . ALA A 1 101 ? -22.513 -14.203 14.967 1.00 78.25 101 ALA A CA 1
ATOM 797 C C . ALA A 1 101 ? -23.872 -13.492 14.988 1.00 78.25 101 ALA A C 1
ATOM 799 O O . ALA A 1 101 ? -24.299 -12.935 13.973 1.00 78.25 101 ALA A O 1
ATOM 800 N N . SER A 1 102 ? -24.578 -13.565 16.116 1.00 87.06 102 SER A N 1
ATOM 801 C CA . SER A 1 102 ? -25.796 -12.787 16.313 1.00 87.06 102 SER A CA 1
ATOM 802 C C . SER A 1 102 ? -25.438 -11.301 16.403 1.00 87.06 102 SER A C 1
ATOM 804 O O . SER A 1 102 ? -24.323 -10.931 16.776 1.00 87.06 102 SER A O 1
ATOM 806 N N . LEU A 1 103 ? -26.389 -10.436 16.052 1.00 88.06 103 LEU A N 1
ATOM 807 C CA . LEU A 1 103 ? -26.212 -8.980 16.108 1.00 88.06 103 LEU A CA 1
ATOM 808 C C . LEU A 1 103 ? -25.809 -8.508 17.514 1.00 88.06 103 LEU A C 1
ATOM 810 O O . LEU A 1 103 ? -24.950 -7.644 17.658 1.00 88.06 103 LEU A O 1
ATOM 814 N N . ASP A 1 104 ? -26.368 -9.152 18.537 1.00 86.00 104 ASP A N 1
ATOM 815 C CA . ASP A 1 104 ? -26.052 -8.905 19.943 1.00 86.00 104 ASP A CA 1
ATOM 816 C C . ASP A 1 104 ? -24.599 -9.278 20.287 1.00 86.00 104 ASP A C 1
ATOM 818 O O . ASP A 1 104 ? -23.897 -8.565 21.001 1.00 86.00 104 ASP A O 1
ATOM 822 N N . GLN A 1 105 ? -24.076 -10.344 19.674 1.00 85.44 105 GLN A N 1
ATOM 823 C CA . GLN A 1 105 ? -22.686 -10.748 19.849 1.00 85.44 105 GLN A CA 1
ATOM 824 C C . GLN A 1 105 ? -21.718 -9.769 19.173 1.00 85.44 105 GLN A C 1
ATOM 826 O O . GLN A 1 105 ? -20.690 -9.439 19.763 1.00 85.44 105 GLN A O 1
ATOM 831 N N . LEU A 1 106 ? -22.075 -9.223 18.007 1.00 86.88 106 LEU A N 1
ATOM 832 C CA . LEU A 1 106 ? -21.307 -8.159 17.349 1.00 86.88 106 LEU A CA 1
ATOM 833 C C . LEU A 1 106 ? -21.344 -6.844 18.143 1.00 86.88 106 LEU A C 1
ATOM 835 O O . LEU A 1 106 ? -20.308 -6.199 18.297 1.00 86.88 106 LEU A O 1
ATOM 839 N N . ALA A 1 107 ? -22.498 -6.470 18.705 1.00 89.06 107 ALA A N 1
ATOM 840 C CA . ALA A 1 107 ? -22.620 -5.308 19.587 1.00 89.06 107 ALA A CA 1
ATOM 841 C C . ALA A 1 107 ? -21.790 -5.483 20.873 1.00 89.06 107 ALA A C 1
ATOM 843 O O . ALA A 1 107 ? -21.082 -4.566 21.300 1.00 89.06 107 ALA A O 1
ATOM 844 N N . SER A 1 108 ? -21.794 -6.688 21.450 1.00 85.31 108 SER A N 1
ATOM 845 C CA . SER A 1 108 ? -20.951 -7.033 22.599 1.00 85.31 108 SER A CA 1
ATOM 846 C C . SER A 1 108 ? -19.453 -6.993 22.265 1.00 85.31 108 SER A C 1
ATOM 848 O O . SER A 1 108 ? -18.630 -6.636 23.105 1.00 85.31 108 SER A O 1
ATOM 850 N N . GLU A 1 109 ? -19.072 -7.332 21.031 1.00 82.19 109 GLU A N 1
ATOM 851 C CA . GLU A 1 109 ? -17.678 -7.287 20.588 1.00 82.19 109 GLU A CA 1
ATOM 852 C C . GLU A 1 109 ? -17.216 -5.856 20.283 1.00 82.19 109 GLU A C 1
ATOM 854 O O . GLU A 1 109 ? -16.056 -5.527 20.520 1.00 82.19 109 GLU A O 1
ATOM 859 N N . LEU A 1 110 ? -18.120 -4.992 19.814 1.00 81.44 110 LEU A N 1
ATOM 860 C CA . LEU A 1 110 ? -17.840 -3.575 19.581 1.00 81.44 110 LEU A CA 1
ATOM 861 C C . LEU A 1 110 ? -17.703 -2.789 20.895 1.00 81.44 110 LEU A C 1
ATOM 863 O O . LEU A 1 110 ? -16.877 -1.885 20.996 1.00 81.44 110 LEU A O 1
ATOM 867 N N . THR A 1 111 ? -18.491 -3.147 21.910 1.00 80.00 111 THR A N 1
ATOM 868 C CA . THR A 1 111 ? -18.435 -2.538 23.253 1.00 80.00 111 THR A CA 1
ATOM 869 C C . THR A 1 111 ? -17.268 -3.057 24.091 1.00 80.00 111 THR A C 1
ATOM 871 O O . THR A 1 111 ? -16.757 -2.344 24.961 1.00 80.00 111 THR A O 1
ATOM 874 N N . LYS A 1 112 ? -16.780 -4.274 23.816 1.00 78.06 112 LYS A N 1
ATOM 875 C CA . LYS A 1 112 ? -15.527 -4.774 24.384 1.00 78.06 112 LYS A CA 1
ATOM 876 C C . LYS A 1 112 ? -14.362 -3.990 23.798 1.00 78.06 112 LYS A C 1
ATOM 878 O O . LYS A 1 112 ? -13.971 -4.175 22.649 1.00 78.06 112 LYS A O 1
ATOM 883 N N . LYS A 1 113 ? -13.762 -3.141 24.634 1.00 70.12 113 LYS A N 1
ATOM 884 C CA . LYS A 1 113 ? -12.509 -2.440 24.341 1.00 70.12 113 LYS A CA 1
ATOM 885 C C . LYS A 1 113 ? -11.456 -3.479 23.943 1.00 70.12 113 LYS A C 1
ATOM 887 O O . LYS A 1 113 ? -10.907 -4.159 24.809 1.00 70.12 113 LYS A O 1
ATOM 892 N N . LYS A 1 114 ? -11.206 -3.644 22.638 1.00 74.19 114 LYS A N 1
ATOM 893 C CA . LYS A 1 114 ? -10.139 -4.518 22.136 1.00 74.19 114 LYS A CA 1
ATOM 894 C C . LYS A 1 114 ? -8.841 -4.026 22.757 1.00 74.19 114 LYS A C 1
ATOM 896 O O . LYS A 1 114 ? -8.426 -2.898 22.502 1.00 74.19 114 LYS A O 1
ATOM 901 N N . SER A 1 115 ? -8.241 -4.848 23.619 1.00 74.38 115 SER A N 1
ATOM 902 C CA . SER A 1 115 ? -6.949 -4.545 24.222 1.00 74.38 115 SER A CA 1
ATOM 903 C C . SER A 1 115 ? -5.969 -4.331 23.079 1.00 74.38 115 SER A C 1
ATOM 905 O O . SER A 1 115 ? -5.666 -5.277 22.348 1.00 74.38 115 SER A O 1
ATOM 907 N N . ILE A 1 116 ? -5.538 -3.088 22.874 1.00 76.25 116 ILE A N 1
ATOM 908 C CA . ILE A 1 116 ? -4.540 -2.769 21.862 1.00 76.25 116 ILE A CA 1
ATOM 909 C C . ILE A 1 116 ? -3.265 -3.467 22.320 1.00 76.25 116 ILE A C 1
ATOM 911 O O . ILE A 1 116 ? -2.563 -3.006 23.216 1.00 76.25 116 ILE A O 1
ATOM 915 N N . THR A 1 117 ? -3.012 -4.637 21.749 1.00 85.88 117 THR A N 1
ATOM 916 C CA . THR A 1 117 ? -1.783 -5.380 21.993 1.00 85.88 117 THR A CA 1
ATOM 917 C C . THR A 1 117 ? -0.618 -4.600 21.402 1.00 85.88 117 THR A C 1
ATOM 919 O O . THR A 1 117 ? -0.804 -3.823 20.463 1.00 85.88 117 THR A O 1
ATOM 922 N N . SER A 1 118 ? 0.599 -4.827 21.895 1.00 87.00 118 SER A N 1
ATOM 923 C CA . SER A 1 118 ? 1.803 -4.180 21.353 1.00 87.00 118 SER A CA 1
ATOM 924 C C . SER A 1 118 ? 1.924 -4.354 19.834 1.00 87.00 118 SER A C 1
ATOM 926 O O . SER A 1 118 ? 2.344 -3.434 19.142 1.00 87.00 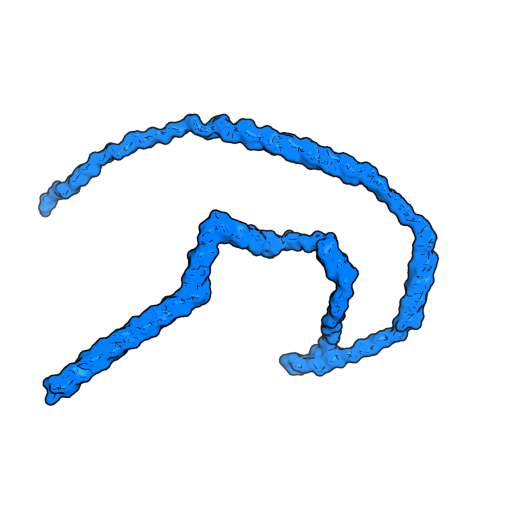118 SER A O 1
ATOM 928 N N . VAL A 1 119 ? 1.454 -5.488 19.299 1.00 87.81 119 VAL A N 1
ATOM 929 C CA . VAL A 1 119 ? 1.363 -5.748 17.851 1.00 87.81 119 VAL A CA 1
ATOM 930 C C . VAL A 1 119 ? 0.393 -4.787 17.158 1.00 87.81 119 VAL A C 1
ATOM 932 O O . VAL A 1 119 ? 0.716 -4.215 16.120 1.00 87.81 119 VAL A O 1
ATOM 935 N N . SER A 1 120 ? -0.793 -4.586 17.734 1.00 85.88 120 SER A N 1
ATOM 936 C CA . SER A 1 120 ? -1.815 -3.696 17.171 1.00 85.88 120 SER A CA 1
ATOM 937 C C . SER A 1 120 ? -1.394 -2.229 17.259 1.00 85.88 120 SER A C 1
ATOM 939 O O . SER A 1 120 ? -1.615 -1.474 16.314 1.00 85.88 120 SER A O 1
ATOM 941 N N . LYS A 1 121 ? -0.744 -1.837 18.365 1.00 90.62 121 LYS A N 1
ATOM 942 C CA . LYS A 1 121 ? -0.200 -0.488 18.545 1.00 90.62 121 LYS A CA 1
ATOM 943 C C . LYS A 1 121 ? 0.932 -0.217 17.563 1.00 90.62 121 LYS A C 1
ATOM 945 O O . LYS A 1 121 ? 0.867 0.769 16.849 1.00 90.62 121 LYS A O 1
ATOM 950 N N . SER A 1 122 ? 1.894 -1.136 17.453 1.00 91.38 122 SER A N 1
ATOM 951 C CA . SER A 1 122 ? 3.001 -1.007 16.503 1.00 91.38 122 SER A CA 1
ATOM 952 C C . SER A 1 122 ? 2.487 -0.889 15.072 1.00 91.38 122 SER A C 1
ATOM 954 O O . SER A 1 122 ? 2.946 -0.020 14.344 1.00 91.38 122 SER A O 1
ATOM 956 N N . LYS A 1 123 ? 1.483 -1.686 14.677 1.00 90.38 123 LYS A N 1
ATOM 957 C CA . LYS A 1 123 ? 0.867 -1.542 13.354 1.00 90.38 123 LYS A CA 1
ATOM 958 C C . LYS A 1 123 ? 0.294 -0.137 13.140 1.00 90.38 123 LYS A C 1
ATOM 960 O O . LYS A 1 123 ? 0.563 0.454 12.106 1.00 90.38 123 LYS A O 1
ATOM 965 N N . LEU A 1 124 ? -0.459 0.397 14.102 1.00 92.25 124 LEU A N 1
ATOM 966 C CA . LEU A 1 124 ? -0.994 1.762 14.021 1.00 92.25 124 LEU A CA 1
ATOM 967 C C . LEU A 1 124 ? 0.108 2.828 13.989 1.00 92.25 124 LEU A C 1
ATOM 969 O O . LEU A 1 124 ? -0.013 3.790 13.237 1.00 92.25 124 LEU A O 1
ATOM 973 N N . ASP A 1 125 ? 1.172 2.653 14.768 1.00 93.12 125 ASP A N 1
ATOM 974 C CA . ASP A 1 125 ? 2.305 3.579 14.796 1.00 93.12 125 ASP A CA 1
ATOM 975 C C . ASP A 1 125 ? 3.061 3.566 13.457 1.00 93.12 125 ASP A C 1
ATOM 977 O O . ASP A 1 125 ? 3.444 4.621 12.963 1.00 93.12 125 ASP A O 1
ATOM 981 N N . TRP A 1 126 ? 3.189 2.403 12.808 1.00 93.19 126 TRP A N 1
ATOM 982 C CA . TRP A 1 126 ? 3.744 2.295 11.455 1.00 93.19 126 TRP A CA 1
ATOM 983 C C . TRP A 1 126 ? 2.878 2.979 10.400 1.00 93.19 126 TRP A C 1
ATOM 985 O O . TRP A 1 126 ? 3.416 3.636 9.513 1.00 93.19 126 TRP A O 1
ATOM 995 N N . GLU A 1 127 ? 1.555 2.823 10.466 1.00 90.50 127 GLU A N 1
ATOM 996 C CA . GLU A 1 127 ? 0.640 3.520 9.553 1.00 90.50 127 GLU A CA 1
ATOM 997 C C . GLU A 1 127 ? 0.782 5.043 9.706 1.00 90.50 127 GLU A C 1
ATOM 999 O O . GLU A 1 127 ? 1.089 5.725 8.732 1.00 90.50 127 GLU A O 1
ATOM 1004 N N . LYS A 1 128 ? 0.727 5.557 10.941 1.00 93.31 128 LYS A N 1
ATOM 1005 C CA . LYS A 1 128 ? 0.905 6.991 11.226 1.00 93.31 128 LYS A CA 1
ATOM 1006 C C . LYS A 1 128 ? 2.270 7.525 10.801 1.00 93.31 128 LYS A C 1
ATOM 1008 O O . LYS A 1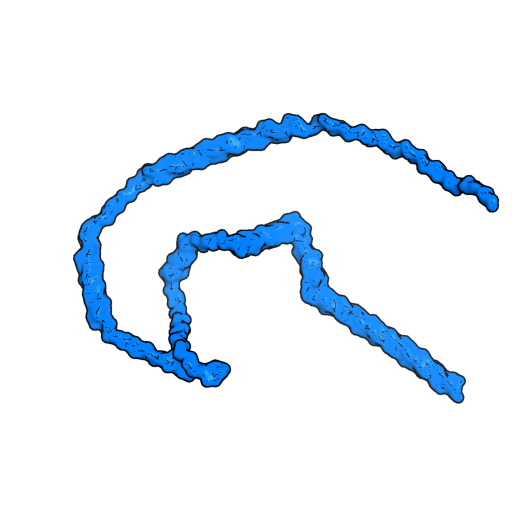 128 ? 2.358 8.617 10.253 1.00 93.31 128 LYS A O 1
ATOM 1013 N N . TYR A 1 129 ? 3.338 6.769 11.050 1.00 93.25 129 TYR A N 1
ATOM 1014 C CA . TYR A 1 129 ? 4.688 7.175 10.667 1.00 93.25 129 TYR A CA 1
ATOM 1015 C C . TYR A 1 129 ? 4.838 7.279 9.143 1.00 93.25 129 TYR A C 1
ATOM 1017 O O . TYR A 1 129 ? 5.481 8.210 8.656 1.00 93.25 129 TYR A O 1
ATOM 1025 N N . LYS A 1 130 ? 4.224 6.365 8.377 1.00 92.69 130 LYS A N 1
ATOM 1026 C CA . LYS A 1 130 ? 4.226 6.432 6.907 1.00 92.69 130 LYS A CA 1
ATOM 1027 C C . LYS A 1 130 ? 3.504 7.673 6.389 1.00 92.69 130 LYS A C 1
ATOM 1029 O O . LYS A 1 130 ? 4.034 8.318 5.490 1.00 92.69 130 LYS A O 1
ATOM 1034 N N . GLU A 1 131 ? 2.352 8.005 6.971 1.00 90.62 131 GLU A N 1
ATOM 1035 C CA . GLU A 1 131 ? 1.578 9.204 6.624 1.00 90.62 131 GLU A CA 1
ATOM 1036 C C . GLU A 1 131 ? 2.360 10.486 6.949 1.00 90.62 131 GLU A C 1
ATOM 1038 O O . GLU A 1 131 ? 2.529 11.344 6.090 1.00 90.62 131 GLU A O 1
ATOM 1043 N N . GLN A 1 132 ? 2.915 10.598 8.161 1.00 92.75 132 GLN A N 1
ATOM 1044 C CA . GLN A 1 132 ? 3.659 11.788 8.600 1.00 92.75 132 GLN A CA 1
ATOM 1045 C C . GLN A 1 132 ? 4.893 12.084 7.746 1.00 92.75 132 GLN A C 1
ATOM 1047 O O . GLN A 1 132 ? 5.212 13.243 7.496 1.00 92.75 132 GLN A O 1
ATOM 1052 N N . ASN A 1 133 ? 5.596 11.041 7.313 1.00 91.38 133 ASN A N 1
ATOM 1053 C CA . ASN A 1 133 ? 6.821 11.179 6.532 1.00 91.38 133 ASN A CA 1
ATOM 1054 C C . ASN A 1 133 ? 6.563 11.099 5.018 1.00 91.38 133 ASN A C 1
ATOM 1056 O O . ASN A 1 133 ? 7.523 11.024 4.255 1.00 91.38 133 ASN A O 1
ATOM 1060 N N . ASN A 1 134 ? 5.295 11.079 4.575 1.00 86.19 134 ASN A N 1
ATOM 1061 C CA . ASN A 1 134 ? 4.897 10.901 3.172 1.00 86.19 134 ASN A CA 1
ATOM 1062 C C . ASN A 1 134 ? 5.627 9.733 2.477 1.00 86.19 134 ASN A C 1
ATOM 1064 O O . ASN A 1 134 ? 5.951 9.788 1.292 1.00 86.19 134 ASN A O 1
ATOM 1068 N N . LEU A 1 135 ? 5.898 8.653 3.216 1.00 86.12 135 LEU A N 1
ATOM 1069 C CA . LEU A 1 135 ? 6.682 7.518 2.716 1.00 86.12 135 LEU A CA 1
ATOM 1070 C C . LEU A 1 135 ? 5.857 6.600 1.810 1.00 86.12 135 LEU A C 1
ATOM 1072 O O . LEU A 1 135 ? 6.405 5.658 1.240 1.00 86.12 135 LEU A O 1
ATOM 1076 N N . GLU A 1 136 ? 4.548 6.826 1.696 1.00 82.12 136 GLU A N 1
ATOM 1077 C CA . GLU A 1 136 ? 3.645 5.962 0.936 1.00 82.12 136 GLU A CA 1
ATOM 1078 C C . GLU A 1 136 ? 4.029 5.866 -0.538 1.00 82.12 136 GLU A C 1
ATOM 1080 O O . GLU A 1 136 ? 4.091 4.754 -1.063 1.00 82.12 136 GLU A O 1
ATOM 1085 N N . ASP A 1 137 ? 4.382 6.985 -1.171 1.00 78.50 137 ASP A N 1
ATOM 1086 C CA . ASP A 1 137 ? 4.780 7.014 -2.581 1.00 78.50 137 ASP A CA 1
ATOM 1087 C C . ASP A 1 137 ? 6.101 6.274 -2.821 1.00 78.50 137 ASP A C 1
ATOM 1089 O O . ASP A 1 137 ? 6.249 5.533 -3.797 1.00 78.50 137 ASP A O 1
ATOM 1093 N N . ASP A 1 138 ? 7.067 6.418 -1.918 1.00 80.00 138 ASP A N 1
ATOM 1094 C CA . ASP A 1 138 ? 8.379 5.782 -2.051 1.00 80.00 138 ASP A CA 1
ATOM 1095 C C . ASP A 1 138 ? 8.350 4.295 -1.685 1.00 80.00 138 ASP A C 1
ATOM 1097 O O . ASP A 1 138 ? 9.017 3.470 -2.323 1.00 80.00 138 ASP A O 1
ATOM 1101 N N . LEU A 1 139 ? 7.520 3.913 -0.711 1.00 80.38 139 LEU A N 1
ATOM 1102 C CA . LEU A 1 139 ? 7.206 2.517 -0.424 1.00 80.38 139 LEU A CA 1
ATOM 1103 C C . LEU A 1 139 ? 6.407 1.886 -1.562 1.00 80.38 139 LEU A C 1
ATOM 1105 O O . LEU A 1 139 ? 6.679 0.737 -1.889 1.00 80.38 139 LEU A O 1
ATOM 1109 N N . ALA A 1 140 ? 5.462 2.584 -2.191 1.00 78.38 140 ALA A N 1
ATOM 1110 C CA . ALA A 1 140 ? 4.709 2.065 -3.333 1.00 78.38 140 ALA A CA 1
A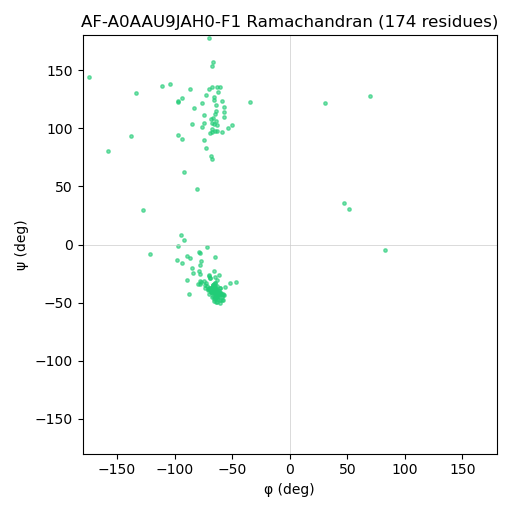TOM 1111 C C . ALA A 1 140 ? 5.638 1.760 -4.520 1.00 78.38 140 ALA A C 1
ATOM 1113 O O . ALA A 1 140 ? 5.592 0.658 -5.068 1.00 78.38 140 ALA A O 1
ATOM 1114 N N . LYS A 1 141 ? 6.569 2.672 -4.832 1.00 73.44 141 LYS A N 1
ATOM 1115 C CA . LYS A 1 141 ? 7.604 2.474 -5.863 1.00 73.44 141 LYS A CA 1
ATOM 1116 C C . LYS A 1 141 ? 8.593 1.354 -5.537 1.00 73.44 141 LYS A C 1
ATOM 1118 O O . LYS A 1 141 ? 9.169 0.789 -6.456 1.00 73.44 141 LYS A O 1
ATOM 1123 N N . ASN A 1 142 ? 8.844 1.046 -4.264 1.00 74.75 142 ASN A N 1
ATOM 1124 C CA . ASN A 1 142 ? 9.770 -0.025 -3.859 1.00 74.75 142 ASN A CA 1
ATOM 1125 C C . ASN A 1 142 ? 9.081 -1.353 -3.521 1.00 74.75 142 ASN A C 1
ATOM 1127 O O . ASN A 1 142 ? 9.742 -2.389 -3.417 1.00 74.75 142 ASN A O 1
ATOM 1131 N N . ARG A 1 143 ? 7.759 -1.346 -3.354 1.00 74.88 143 ARG A N 1
ATOM 1132 C CA . ARG A 1 143 ? 6.939 -2.548 -3.212 1.00 74.88 143 ARG A CA 1
ATOM 1133 C C . ARG A 1 143 ? 6.873 -3.301 -4.538 1.00 74.88 143 ARG A C 1
ATOM 1135 O O . ARG A 1 143 ? 7.473 -2.903 -5.532 1.00 74.88 143 ARG A O 1
ATOM 1142 N N . LYS A 1 144 ? 6.189 -4.450 -4.532 1.00 65.19 144 LYS A N 1
ATOM 1143 C CA . LYS A 1 144 ? 6.159 -5.403 -5.655 1.00 65.19 144 LYS A CA 1
ATOM 1144 C C . LYS A 1 144 ? 5.925 -4.745 -7.024 1.00 65.19 144 LYS A C 1
ATOM 1146 O O . LYS A 1 144 ? 6.521 -5.209 -7.986 1.00 65.19 144 LYS A O 1
ATOM 1151 N N . ASP A 1 145 ? 5.179 -3.649 -7.111 1.00 63.91 145 ASP A N 1
ATOM 1152 C CA . ASP A 1 145 ? 4.940 -2.941 -8.377 1.00 63.91 145 ASP A CA 1
ATOM 1153 C C . ASP A 1 145 ? 6.214 -2.311 -8.974 1.00 63.91 145 ASP A C 1
ATOM 1155 O O . ASP A 1 145 ? 6.433 -2.370 -10.184 1.00 63.91 145 ASP A O 1
ATOM 1159 N N . GLY A 1 146 ? 7.146 -1.840 -8.142 1.00 65.69 146 GLY A N 1
ATOM 1160 C CA . GLY A 1 146 ? 8.481 -1.434 -8.590 1.00 65.69 146 GLY A CA 1
ATOM 1161 C C . GLY A 1 146 ? 9.370 -2.587 -9.043 1.00 65.69 146 GLY A C 1
ATOM 1162 O O . GLY A 1 146 ? 10.238 -2.414 -9.899 1.00 65.69 146 GLY A O 1
ATOM 1163 N N . TYR A 1 147 ? 9.162 -3.783 -8.486 1.00 72.56 147 TYR A N 1
ATOM 1164 C CA . TYR A 1 147 ? 9.849 -4.990 -8.944 1.00 72.56 147 TYR A CA 1
ATOM 1165 C C . TYR A 1 147 ? 9.371 -5.405 -10.340 1.00 72.56 147 TYR A C 1
ATOM 1167 O O . TYR A 1 147 ? 10.207 -5.792 -11.156 1.00 72.56 147 TYR A O 1
ATOM 1175 N N . LEU A 1 148 ? 8.074 -5.261 -10.647 1.00 75.50 148 LEU A N 1
ATOM 1176 C CA . LEU A 1 148 ? 7.571 -5.453 -12.011 1.00 75.50 148 LEU A CA 1
ATOM 1177 C C . LEU A 1 148 ? 8.220 -4.456 -12.983 1.00 75.50 148 LEU A C 1
ATOM 1179 O O . LEU A 1 148 ? 8.782 -4.886 -13.984 1.00 75.50 148 LEU A O 1
ATOM 1183 N N . GLY A 1 149 ? 8.276 -3.166 -12.636 1.00 74.50 149 GLY A N 1
ATOM 1184 C CA . GLY A 1 149 ? 8.941 -2.163 -13.480 1.00 74.50 149 GLY A CA 1
ATOM 1185 C C . GLY A 1 149 ? 10.433 -2.446 -13.722 1.00 74.50 149 GLY A C 1
ATOM 1186 O O . GLY A 1 149 ? 10.919 -2.342 -14.848 1.00 74.50 149 GLY A O 1
ATOM 1187 N N . LYS A 1 150 ? 11.175 -2.871 -12.689 1.00 80.88 150 LYS A N 1
ATOM 1188 C CA . LYS A 1 150 ? 12.590 -3.268 -12.832 1.00 80.88 150 LYS A CA 1
ATOM 1189 C C . LYS A 1 150 ? 12.756 -4.522 -13.689 1.00 80.88 150 LYS A C 1
ATOM 1191 O O . LYS A 1 150 ? 13.719 -4.612 -14.447 1.00 80.88 150 LYS A O 1
ATOM 1196 N N . LYS A 1 151 ? 11.845 -5.489 -13.572 1.00 86.69 151 LYS A N 1
ATOM 1197 C CA . LYS A 1 151 ? 11.868 -6.710 -14.379 1.00 86.69 151 LYS A CA 1
ATOM 1198 C C . LYS A 1 151 ? 11.620 -6.400 -15.855 1.00 86.69 151 LYS A C 1
ATOM 1200 O O . LYS A 1 151 ? 12.408 -6.843 -16.684 1.00 86.69 151 LYS A O 1
ATOM 1205 N N . ASP A 1 152 ? 10.611 -5.593 -16.163 1.00 87.50 152 ASP A N 1
ATOM 1206 C CA . ASP A 1 152 ? 10.293 -5.202 -17.540 1.00 87.50 152 ASP A CA 1
ATOM 1207 C C . ASP A 1 152 ? 11.463 -4.451 -18.183 1.00 87.50 152 ASP A C 1
ATOM 1209 O O . ASP A 1 152 ? 11.859 -4.750 -19.307 1.00 87.50 152 ASP A O 1
ATOM 1213 N N . PHE A 1 153 ? 12.101 -3.541 -17.439 1.00 90.25 153 PHE A N 1
ATOM 1214 C CA . PHE A 1 153 ? 13.321 -2.880 -17.899 1.00 90.25 153 PHE A CA 1
ATOM 1215 C C . PHE A 1 153 ? 14.456 -3.874 -18.198 1.00 90.25 153 PHE A C 1
ATOM 1217 O O . PHE A 1 153 ? 15.110 -3.768 -19.237 1.00 90.25 153 PHE A O 1
ATOM 1224 N N . LEU A 1 154 ? 14.698 -4.849 -17.313 1.00 94.56 154 LEU A N 1
ATOM 1225 C CA . LEU A 1 154 ? 15.730 -5.870 -17.520 1.00 94.56 154 LEU A CA 1
ATOM 1226 C C . LEU A 1 154 ? 15.432 -6.755 -18.732 1.00 94.56 154 LEU A C 1
ATOM 1228 O O . LEU A 1 154 ? 16.354 -7.109 -19.466 1.00 94.56 154 LEU A O 1
ATOM 1232 N N . ASP A 1 155 ? 14.173 -7.119 -18.946 1.00 94.31 155 ASP A N 1
ATOM 1233 C CA . ASP A 1 155 ? 13.773 -7.959 -20.070 1.00 94.31 155 ASP A CA 1
ATOM 1234 C C . ASP A 1 155 ? 13.898 -7.188 -21.397 1.00 94.31 155 ASP A C 1
ATOM 1236 O O . ASP A 1 155 ? 14.531 -7.691 -22.329 1.00 94.31 155 ASP A O 1
ATOM 1240 N N . LEU A 1 156 ? 13.479 -5.917 -21.445 1.00 95.06 156 LEU A N 1
ATOM 1241 C CA . LEU A 1 156 ? 13.711 -5.027 -22.592 1.00 95.06 156 LEU A CA 1
ATOM 1242 C C . LEU A 1 156 ? 15.208 -4.810 -22.880 1.00 95.06 156 LEU A C 1
ATOM 1244 O O . LEU A 1 156 ? 15.638 -4.821 -24.037 1.00 95.06 156 LEU A O 1
ATOM 1248 N N . ALA A 1 157 ? 16.031 -4.632 -21.843 1.00 96.25 157 ALA A N 1
ATOM 1249 C CA . ALA A 1 157 ? 17.478 -4.479 -21.995 1.00 96.25 157 ALA A CA 1
ATOM 1250 C C . ALA A 1 157 ? 18.125 -5.745 -22.584 1.00 96.25 157 ALA A C 1
ATOM 1252 O O . ALA A 1 157 ? 18.918 -5.649 -23.526 1.00 96.25 157 ALA A O 1
ATOM 1253 N N . LYS A 1 158 ? 17.741 -6.931 -22.091 1.00 96.25 158 LYS A N 1
ATOM 1254 C CA . LYS A 1 158 ? 18.189 -8.225 -22.636 1.00 96.25 158 LYS A CA 1
ATOM 1255 C C . LYS A 1 158 ? 17.767 -8.406 -24.090 1.00 96.25 158 LYS A C 1
ATOM 1257 O O . LYS A 1 158 ? 18.562 -8.878 -24.902 1.00 96.25 158 LYS A O 1
ATOM 1262 N N . GLU A 1 159 ? 16.536 -8.043 -24.444 1.00 96.81 159 GLU A N 1
ATOM 1263 C CA . GLU A 1 159 ? 16.050 -8.116 -25.827 1.00 96.81 159 GLU A CA 1
ATOM 1264 C C . GLU A 1 159 ? 16.838 -7.199 -26.762 1.00 96.81 159 GLU A C 1
ATOM 1266 O O . GLU A 1 159 ? 17.216 -7.605 -27.869 1.00 96.81 159 GLU A O 1
ATOM 1271 N N . ARG A 1 160 ? 17.156 -5.983 -26.308 1.00 95.94 160 ARG A N 1
ATOM 1272 C CA . ARG A 1 160 ? 17.990 -5.040 -27.057 1.00 95.94 160 ARG A CA 1
ATOM 1273 C C . ARG A 1 160 ? 19.400 -5.580 -27.272 1.00 95.94 160 ARG A C 1
ATOM 1275 O O . ARG A 1 160 ? 19.920 -5.512 -28.387 1.00 95.94 160 ARG A O 1
ATOM 1282 N N . GLU A 1 161 ? 20.012 -6.144 -26.235 1.00 96.31 161 GLU A 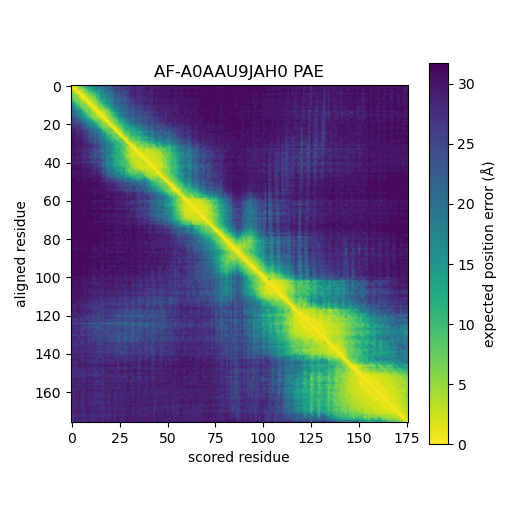N 1
ATOM 1283 C CA . GLU A 1 161 ? 21.330 -6.771 -26.335 1.00 96.31 161 GLU A CA 1
ATOM 1284 C C . GLU A 1 161 ? 21.311 -7.962 -27.300 1.00 96.31 161 GLU A C 1
ATOM 1286 O O . GLU A 1 161 ? 22.146 -8.044 -28.205 1.00 96.31 161 GLU A O 1
ATOM 1291 N N . LYS A 1 162 ? 20.311 -8.840 -27.177 1.00 96.62 162 LYS A N 1
ATOM 1292 C CA . LYS A 1 162 ? 20.108 -9.990 -28.066 1.00 96.62 162 LYS A CA 1
ATOM 1293 C C . LYS A 1 162 ? 19.953 -9.563 -29.525 1.00 96.62 162 LYS A C 1
ATOM 1295 O O . LYS A 1 162 ? 20.561 -10.178 -30.403 1.00 96.62 162 LYS A O 1
ATOM 1300 N N . SER A 1 163 ? 19.186 -8.506 -29.784 1.00 94.81 163 SER A N 1
ATOM 1301 C CA . SER A 1 163 ? 18.984 -7.960 -31.130 1.00 94.81 163 SER A CA 1
ATOM 1302 C C . SER A 1 163 ? 20.298 -7.452 -31.719 1.00 94.81 163 SER A C 1
ATOM 1304 O O . SER A 1 163 ? 20.700 -7.911 -32.790 1.00 94.81 163 SER A O 1
ATOM 1306 N N . ARG A 1 164 ? 21.049 -6.637 -30.966 1.00 95.81 164 ARG A N 1
ATOM 1307 C CA . ARG A 1 164 ? 22.384 -6.158 -31.361 1.00 95.81 164 ARG A CA 1
ATOM 1308 C C . ARG A 1 164 ? 23.349 -7.313 -31.641 1.00 95.81 164 ARG A C 1
ATOM 1310 O O . ARG A 1 164 ? 24.084 -7.283 -32.628 1.00 95.81 164 ARG A O 1
ATOM 1317 N N . LEU A 1 165 ? 23.351 -8.347 -30.798 1.00 95.62 165 LEU A N 1
ATOM 1318 C CA . LEU A 1 165 ? 24.184 -9.531 -31.013 1.00 95.62 165 LEU A CA 1
ATOM 1319 C C . LEU A 1 165 ? 23.795 -10.264 -32.302 1.00 95.62 165 LEU A C 1
ATOM 1321 O O . LEU A 1 165 ? 24.668 -10.698 -33.054 1.00 95.62 165 LEU A O 1
ATOM 1325 N N . SER A 1 166 ? 22.493 -10.411 -32.558 1.00 93.69 166 SER A N 1
ATOM 1326 C CA . SER A 1 166 ? 21.980 -11.074 -33.757 1.00 93.69 166 SER A CA 1
ATOM 1327 C C . SER A 1 166 ? 22.343 -10.316 -35.036 1.00 93.69 166 SER A C 1
ATOM 1329 O O . SER A 1 166 ? 22.752 -10.938 -36.013 1.00 93.69 166 SER A O 1
ATOM 1331 N N . GLU A 1 167 ? 22.298 -8.984 -35.013 1.00 94.56 167 GLU A N 1
ATOM 1332 C CA . GLU A 1 167 ? 22.719 -8.134 -36.128 1.00 94.56 167 GLU A CA 1
ATOM 1333 C C . GLU A 1 167 ? 24.213 -8.270 -36.409 1.00 94.56 167 GLU A C 1
ATOM 1335 O O . GLU A 1 167 ? 24.608 -8.463 -37.557 1.00 94.56 167 GLU A O 1
ATOM 1340 N N . MET A 1 168 ? 25.050 -8.240 -35.368 1.00 92.44 168 MET A N 1
ATOM 1341 C CA . MET A 1 168 ? 26.494 -8.439 -35.519 1.00 92.44 168 MET A CA 1
ATOM 1342 C C . MET A 1 168 ? 26.814 -9.820 -36.098 1.00 92.44 168 MET A C 1
ATOM 1344 O O . MET A 1 168 ? 27.693 -9.934 -36.949 1.00 92.44 168 MET A O 1
ATOM 1348 N N . LYS A 1 169 ? 26.096 -10.868 -35.674 1.00 91.94 169 LYS A N 1
ATOM 1349 C CA . LYS A 1 169 ? 26.252 -12.221 -36.232 1.00 91.94 169 LYS A CA 1
ATOM 1350 C C . LYS A 1 169 ? 25.827 -12.293 -37.700 1.00 91.94 169 LYS A C 1
ATOM 1352 O O . LYS A 1 169 ? 26.524 -12.922 -38.484 1.00 91.94 169 LYS A O 1
ATOM 1357 N N . ARG A 1 170 ? 24.728 -11.630 -38.075 1.00 91.75 170 ARG A N 1
ATOM 1358 C CA . ARG A 1 170 ? 24.255 -11.559 -39.469 1.00 91.75 170 ARG A CA 1
ATOM 1359 C C . ARG A 1 170 ? 25.246 -10.832 -40.376 1.00 91.75 170 ARG A C 1
ATOM 1361 O O . ARG A 1 170 ? 25.549 -11.341 -41.444 1.00 91.75 170 ARG A O 1
ATOM 1368 N N . LYS A 1 171 ? 25.793 -9.694 -39.935 1.00 91.44 171 LYS A N 1
ATOM 1369 C CA . LYS A 1 171 ? 26.811 -8.950 -40.700 1.00 91.44 171 LYS A CA 1
ATOM 1370 C C . LYS A 1 171 ? 28.050 -9.803 -40.971 1.00 91.44 171 LYS A C 1
ATOM 1372 O O . LYS A 1 171 ? 28.437 -9.951 -42.117 1.00 91.44 171 LYS A O 1
ATOM 1377 N N . ARG A 1 172 ? 28.580 -10.478 -39.942 1.00 86.25 172 ARG A N 1
ATOM 1378 C CA . ARG A 1 172 ? 29.726 -11.392 -40.111 1.00 86.25 172 ARG A CA 1
ATOM 1379 C C . ARG A 1 172 ? 29.459 -12.575 -41.043 1.00 86.25 172 ARG A C 1
ATOM 1381 O O . ARG A 1 172 ? 30.411 -13.142 -41.556 1.00 86.25 172 ARG A O 1
ATOM 1388 N N . TYR A 1 173 ? 28.204 -12.995 -41.185 1.00 86.88 173 TYR A N 1
ATOM 1389 C CA . TYR A 1 173 ? 27.842 -14.083 -42.090 1.00 86.88 173 TYR A CA 1
ATOM 1390 C C . TYR A 1 173 ? 27.741 -13.614 -43.545 1.00 86.88 173 TYR A C 1
ATOM 1392 O O . TYR A 1 173 ? 28.086 -14.373 -44.434 1.00 86.88 173 TYR A O 1
ATOM 1400 N N . ASN A 1 174 ? 27.300 -12.376 -43.780 1.00 83.75 174 ASN A N 1
ATOM 1401 C CA . ASN A 1 174 ? 27.211 -11.809 -45.128 1.00 83.75 174 ASN A CA 1
ATOM 1402 C C . ASN A 1 174 ? 28.565 -11.332 -45.689 1.00 83.75 174 ASN A C 1
ATOM 1404 O O . ASN A 1 174 ? 28.661 -11.131 -46.895 1.00 83.75 174 ASN A O 1
ATOM 1408 N N . ASP A 1 175 ? 29.572 -11.129 -44.833 1.00 75.19 175 ASP A N 1
ATOM 1409 C CA . ASP A 1 175 ? 30.919 -10.675 -45.219 1.00 75.19 175 ASP A CA 1
ATOM 1410 C C . ASP A 1 175 ? 31.914 -11.833 -45.496 1.00 75.19 175 ASP A C 1
ATOM 1412 O O . ASP A 1 175 ? 33.089 -11.570 -45.755 1.00 75.19 175 ASP A O 1
ATOM 1416 N N . ASN A 1 176 ? 31.467 -13.098 -45.444 1.00 57.12 176 ASN A N 1
ATOM 1417 C CA . ASN A 1 176 ? 32.227 -14.310 -45.805 1.00 57.12 176 ASN A CA 1
ATOM 1418 C C . ASN A 1 176 ? 31.582 -15.015 -47.002 1.00 57.12 176 ASN A C 1
ATOM 1420 O O . ASN A 1 176 ? 32.339 -15.635 -47.781 1.00 57.12 176 ASN A O 1
#

Foldseek 3Di:
DDDDDDPDDPDPDPDDPDPPDDPPPVVVVVVVVVVVVVVVVVVVVVVVPPPDDDDDPPVPVVVVVVVVVVVVVCPPDPQDFDFDDDPNDTDRDGPPPPDDQDPVNVVVVVPPPDPCPPVNVVVVVVVVVCVVVVCVVVVVCVPPVVVVVVVVVVVVVVVVVVVVVVVVVVVVVVVD

InterPro domains:
  IPR011421 BCNT-C domain [PF07572] (102-170)
  IPR011421 BCNT-C domain [PS51279] (97-175)

Sequence (176 aa):
MLLNDLPSDESDSDYEPDQKEDEKQEKAESRDLDKAKAELEQIKQEVSTQKIEKPKENSLEEALKIAQKIKESESAPQMQTIKAKFAGENLGVLPIKRGRASLDQLASELTKKKSITSVSKSKLDWEKYKEQNNLEDDLAKNRKDGYLGKKDFLDLAKEREKSRLSEMKRKRYNDN

Solvent-accessible surface area (backbone atoms only — not comparable to full-atom values): 11207 Å² total; per-residue (Å²): 132,88,78,88,88,76,84,78,80,79,86,83,72,93,74,76,82,80,89,79,70,71,85,68,57,69,70,56,61,58,58,56,55,56,53,55,52,54,53,54,53,51,54,56,55,61,64,69,68,66,77,80,76,77,81,69,77,79,52,57,66,57,52,51,53,50,52,51,55,51,62,71,68,56,72,72,80,82,77,79,66,50,87,43,80,55,99,90,42,82,46,82,45,77,79,81,76,82,68,79,77,48,71,68,55,53,51,52,54,70,69,44,78,72,76,74,41,73,69,56,47,49,53,51,51,52,54,51,51,32,62,77,66,61,39,56,66,60,46,50,52,68,33,72,66,31,53,52,55,52,47,52,52,51,52,53,49,51,51,54,51,51,50,53,51,50,50,55,54,50,52,61,59,75,77,108

Secondary structure (DSSP, 8-state):
-----PPP------------SGGGTHHHHHHHHHHHHHHHHHHHHHHTT---PPPPTTHHHHHHHHHHHHHHH--------EEEEETTEEEEE-----PPPPHHHHHHHHHS-----HHHHHHHHHHHHHHHTTTHHHHHHHSHHHHHHHHHHHHHHHHHHHHHHHHHHHHHHHT-

Nearest PDB structures (foldseek):
  8hbd-assembly1_R  TM=3.460E-01  e=9.182E+00  Homo sapiens

Organism: NCBI:txid1481888